Protein AF-H8KA92-F1 (afdb_monomer_lite)

Sequence (118 aa):
MSATVMDYAVIEEYAFIAAGSLIQPKKIIKSQELWMGSPAKFVRYLTDQDLEYMQDNVRNYVELANVYKILVKLRLSTFHLSRVYKESLNALTVFLSKNAIVIGPMPPGTGVIYFTLD

Foldseek 3Di:
DDEAEDALEAEDACEAEDPAEYDDHVHYGDHQFYWYDVPIDTDDGHDPVSVVVVVVVVVVVVVVVVV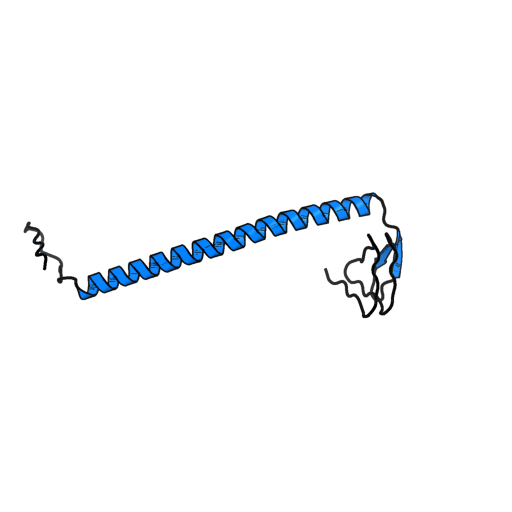VVVVVVVVVVVVVVVVVVVVVVVVVVVVCVVPDDDPDDDDPDDDDDDDDDD

Secondary structure (DSSP, 8-state):
---EE-TT-EE-TT-EE-TT-EEPTTPEEPTTEEEETTTTEEEEEPPHHHHHHHHHHHHHHHHHHHHHHHHHHHHHHHHHHHHHHHHHHHHHHHHHHHH----PPPPTT---------

Structure (mmCIF, N/CA/C/O backbone):
data_AF-H8KA92-F1
#
_entry.id   AF-H8KA92-F1
#
loop_
_atom_site.group_PDB
_atom_site.id
_atom_site.type_symbol
_atom_site.label_atom_id
_atom_site.label_alt_id
_atom_site.label_comp_id
_atom_site.label_asym_id
_atom_site.label_entity_id
_atom_site.label_seq_id
_atom_site.pdbx_PDB_ins_code
_atom_site.Cartn_x
_atom_site.Cartn_y
_atom_site.Cartn_z
_atom_site.occupancy
_atom_site.B_iso_or_equiv
_atom_site.auth_seq_id
_atom_site.auth_comp_id
_atom_site.auth_asym_id
_atom_site.auth_atom_id
_atom_site.pdbx_PDB_model_num
ATOM 1 N N . MET A 1 1 ? 8.373 -4.352 -1.303 1.00 62.69 1 MET A N 1
ATOM 2 C CA . MET A 1 1 ? 7.789 -4.322 0.059 1.00 62.69 1 MET A CA 1
ATOM 3 C C . MET A 1 1 ? 6.951 -5.580 0.254 1.00 62.69 1 MET A C 1
ATOM 5 O O . MET A 1 1 ? 6.328 -6.003 -0.707 1.00 62.69 1 MET A O 1
ATOM 9 N N . SER A 1 2 ? 6.974 -6.190 1.444 1.00 89.31 2 SER A N 1
ATOM 10 C CA . SER A 1 2 ? 6.321 -7.477 1.746 1.00 89.31 2 SER A CA 1
ATOM 11 C C . SER A 1 2 ? 5.120 -7.258 2.668 1.00 89.31 2 SER A C 1
ATOM 13 O O . SER A 1 2 ? 5.289 -7.253 3.883 1.00 89.31 2 SER A O 1
ATOM 15 N N . ALA A 1 3 ? 3.937 -7.010 2.110 1.00 95.38 3 ALA A N 1
ATOM 16 C CA . ALA A 1 3 ? 2.680 -7.020 2.858 1.00 95.38 3 ALA A CA 1
ATOM 17 C C . ALA A 1 3 ? 1.877 -8.256 2.442 1.00 95.38 3 ALA A C 1
ATOM 19 O O . ALA A 1 3 ? 1.780 -8.550 1.250 1.00 95.38 3 ALA A O 1
ATOM 20 N N . THR A 1 4 ? 1.321 -8.970 3.416 1.00 96.56 4 THR A N 1
ATOM 21 C CA . THR A 1 4 ? 0.601 -10.225 3.190 1.00 96.56 4 THR A CA 1
ATOM 22 C C . THR A 1 4 ? -0.846 -10.065 3.620 1.00 96.56 4 THR A C 1
ATOM 24 O O . THR A 1 4 ? -1.128 -9.658 4.748 1.00 96.56 4 THR A O 1
ATOM 27 N N . VAL A 1 5 ? -1.764 -10.403 2.719 1.00 96.62 5 VAL A N 1
ATOM 28 C CA . VAL A 1 5 ? -3.207 -10.357 2.957 1.00 96.62 5 VAL A CA 1
ATOM 29 C C . VAL A 1 5 ? -3.735 -11.785 3.003 1.00 96.62 5 VAL A C 1
ATOM 31 O O . VAL A 1 5 ? -3.517 -12.543 2.062 1.00 96.62 5 VAL A O 1
ATOM 34 N N . MET A 1 6 ? -4.374 -12.160 4.112 1.00 96.56 6 MET A N 1
ATOM 35 C CA . MET A 1 6 ? -4.916 -13.508 4.316 1.00 96.56 6 MET A CA 1
ATOM 36 C C . MET A 1 6 ? -6.347 -13.640 3.776 1.00 96.56 6 MET A C 1
ATOM 38 O O . MET A 1 6 ? -7.004 -12.654 3.436 1.00 96.56 6 MET A O 1
ATOM 42 N N . ASP A 1 7 ? -6.839 -14.878 3.735 1.00 98.00 7 ASP A N 1
ATOM 43 C CA . ASP A 1 7 ? -8.105 -15.239 3.099 1.00 98.00 7 ASP A CA 1
ATOM 44 C C . ASP A 1 7 ? -9.299 -14.416 3.585 1.00 98.00 7 ASP A C 1
ATOM 46 O O . ASP A 1 7 ? -9.500 -14.202 4.786 1.00 98.00 7 ASP A O 1
ATOM 50 N N . TYR A 1 8 ? -10.144 -14.021 2.633 1.00 97.50 8 TYR A N 1
ATOM 51 C CA . TYR A 1 8 ? -11.381 -13.272 2.870 1.00 97.50 8 TYR A CA 1
ATOM 52 C C . TYR A 1 8 ? -11.190 -11.917 3.568 1.00 97.50 8 TYR A C 1
ATOM 54 O O . TYR A 1 8 ? -12.166 -11.343 4.052 1.00 97.50 8 TYR A O 1
ATOM 62 N N . ALA A 1 9 ? -9.963 -11.400 3.661 1.00 97.38 9 ALA A N 1
ATOM 63 C CA . ALA A 1 9 ? -9.757 -10.028 4.089 1.00 97.38 9 ALA A CA 1
ATOM 64 C C . ALA A 1 9 ? -10.284 -9.056 3.020 1.00 97.38 9 ALA A C 1
ATOM 66 O O . ALA A 1 9 ? -10.125 -9.283 1.820 1.00 97.38 9 ALA A O 1
ATOM 67 N N . VAL A 1 10 ? -10.912 -7.971 3.466 1.00 97.56 10 VAL A N 1
ATOM 68 C CA . VAL A 1 10 ? -11.455 -6.910 2.612 1.00 97.56 10 VAL A CA 1
ATOM 69 C C . VAL A 1 10 ? -10.701 -5.628 2.922 1.00 97.56 10 VAL A C 1
ATOM 71 O O . VAL A 1 10 ? -10.620 -5.219 4.079 1.00 97.56 10 VAL A O 1
ATOM 74 N N . ILE A 1 11 ? -10.148 -5.009 1.885 1.00 97.06 11 ILE A N 1
ATOM 75 C CA . ILE A 1 11 ? -9.450 -3.728 1.963 1.00 97.06 11 ILE A CA 1
ATOM 76 C C . ILE A 1 11 ? -10.324 -2.717 1.228 1.00 97.06 11 ILE A C 1
ATOM 78 O O . ILE A 1 11 ? -10.518 -2.840 0.019 1.00 97.06 11 ILE A O 1
ATOM 82 N N . GLU A 1 12 ? -10.913 -1.783 1.971 1.00 97.50 12 GLU A N 1
ATOM 83 C CA . GLU A 1 12 ? -11.773 -0.742 1.405 1.00 97.50 12 GLU A CA 1
ATOM 84 C C . GLU A 1 12 ? -10.953 0.378 0.730 1.00 97.50 12 GLU A C 1
ATOM 86 O O . GLU A 1 12 ? -9.719 0.364 0.693 1.00 97.50 12 GLU A O 1
ATOM 91 N N . GLU A 1 13 ? -11.652 1.341 0.130 1.00 95.69 13 GLU A N 1
ATOM 92 C CA . GLU A 1 13 ? -11.049 2.382 -0.702 1.00 95.69 13 GLU A CA 1
ATOM 93 C C . GLU A 1 13 ? -10.061 3.249 0.088 1.00 95.69 13 GLU A C 1
ATOM 95 O O . GLU A 1 13 ? -10.339 3.697 1.200 1.00 95.69 13 GLU A O 1
ATOM 100 N N . TYR A 1 14 ? -8.888 3.503 -0.493 1.00 94.94 14 TYR A N 1
ATOM 101 C CA . TYR A 1 14 ? -7.810 4.258 0.152 1.00 94.94 14 TYR A CA 1
ATOM 102 C C . TYR A 1 14 ? -7.330 3.685 1.492 1.00 94.94 14 TYR A C 1
ATOM 104 O O . TYR A 1 14 ? -6.666 4.386 2.242 1.00 94.94 14 TYR A O 1
ATOM 112 N N . ALA A 1 15 ? -7.624 2.433 1.836 1.00 96.25 15 ALA A N 1
ATOM 113 C CA . ALA A 1 15 ? -6.953 1.792 2.960 1.00 96.25 15 ALA A CA 1
ATOM 114 C C . ALA A 1 15 ? -5.463 1.572 2.645 1.00 96.25 15 ALA A C 1
ATOM 116 O O . ALA A 1 15 ? -5.101 1.174 1.534 1.00 96.25 15 ALA A O 1
ATOM 117 N N . PHE A 1 16 ? -4.592 1.795 3.632 1.00 95.88 16 PHE A N 1
ATOM 118 C CA . PHE A 1 16 ? -3.145 1.708 3.447 1.00 95.88 16 PHE A CA 1
ATOM 119 C C . PHE A 1 16 ? -2.504 0.681 4.375 1.00 95.88 16 PHE A C 1
ATOM 121 O O . PHE A 1 16 ? -2.685 0.698 5.595 1.00 95.88 16 PHE A O 1
ATOM 128 N N . ILE A 1 17 ? -1.708 -0.208 3.782 1.00 96.75 17 ILE A N 1
ATOM 129 C CA . ILE A 1 17 ? -1.020 -1.289 4.486 1.00 96.75 17 ILE A CA 1
ATOM 130 C C . ILE A 1 17 ? 0.476 -1.004 4.493 1.00 96.75 17 ILE A C 1
ATOM 132 O O . ILE A 1 17 ? 1.120 -0.978 3.444 1.00 96.75 17 ILE A O 1
ATOM 136 N N . ALA A 1 18 ? 1.046 -0.823 5.680 1.00 95.56 18 ALA A N 1
ATOM 137 C CA . ALA A 1 18 ? 2.475 -0.589 5.818 1.00 95.56 18 ALA A CA 1
ATOM 138 C C . ALA A 1 18 ? 3.295 -1.821 5.395 1.00 95.56 18 ALA A C 1
ATOM 140 O O . ALA A 1 18 ? 2.839 -2.969 5.462 1.00 95.56 18 ALA A O 1
ATOM 141 N N . ALA A 1 19 ? 4.549 -1.597 5.009 1.00 96.00 19 ALA A N 1
ATOM 142 C CA . ALA A 1 19 ? 5.474 -2.677 4.689 1.00 96.00 19 ALA A CA 1
ATOM 143 C C . ALA A 1 19 ? 5.659 -3.643 5.873 1.00 96.00 19 ALA A C 1
ATOM 145 O O . ALA A 1 19 ? 5.708 -3.226 7.027 1.00 96.00 19 ALA A O 1
ATOM 146 N N . GLY A 1 20 ? 5.789 -4.939 5.581 1.00 95.44 20 GLY A N 1
ATOM 147 C CA . GLY A 1 20 ? 5.976 -5.969 6.606 1.00 95.44 20 GLY A CA 1
ATOM 148 C C . GLY A 1 20 ? 4.691 -6.365 7.335 1.00 95.44 20 GLY A C 1
ATOM 149 O O . GLY A 1 20 ? 4.762 -7.111 8.310 1.00 95.44 20 GLY A O 1
ATOM 150 N N . SER A 1 21 ? 3.529 -5.870 6.899 1.00 97.44 21 SER A N 1
ATOM 151 C CA . SER A 1 21 ? 2.273 -6.124 7.602 1.00 97.44 21 SER A CA 1
ATOM 152 C C . SER A 1 21 ? 1.602 -7.428 7.179 1.00 97.44 21 SER A C 1
ATOM 154 O O . SER A 1 21 ? 1.621 -7.787 6.002 1.00 97.44 21 SER A O 1
ATOM 156 N N . LEU A 1 22 ? 0.961 -8.103 8.136 1.00 97.06 22 LEU A N 1
ATOM 157 C CA . LEU A 1 22 ? 0.164 -9.312 7.917 1.00 97.06 22 LEU A CA 1
ATOM 158 C C . LEU A 1 22 ? -1.298 -9.051 8.291 1.00 97.06 22 LEU A C 1
ATOM 160 O O . LEU A 1 22 ? -1.639 -8.982 9.476 1.00 97.06 22 LEU A O 1
ATOM 164 N N . ILE A 1 23 ? -2.164 -8.925 7.286 1.00 97.31 23 ILE A N 1
ATOM 165 C CA . ILE A 1 23 ? -3.606 -8.775 7.492 1.00 97.31 23 ILE A CA 1
ATOM 166 C C . ILE A 1 23 ? -4.209 -10.134 7.819 1.00 97.31 23 ILE A C 1
ATOM 168 O O . ILE A 1 23 ? -4.031 -11.094 7.079 1.00 97.31 23 ILE A O 1
ATOM 172 N N . GLN A 1 24 ? -4.933 -10.205 8.930 1.00 96.69 24 GLN A N 1
ATOM 173 C CA . GLN A 1 24 ? -5.578 -11.425 9.412 1.00 96.69 24 GLN A CA 1
ATOM 174 C C . GLN A 1 24 ? -6.747 -11.853 8.498 1.00 96.69 24 GLN A C 1
ATOM 176 O O . GLN A 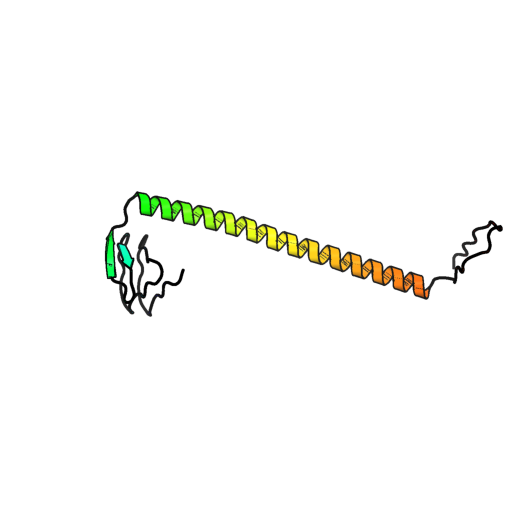1 24 ? -7.371 -10.998 7.867 1.00 96.69 24 GLN A O 1
ATOM 181 N N . PRO A 1 25 ? -7.088 -13.155 8.436 1.00 97.38 25 PRO A N 1
ATOM 182 C CA . PRO A 1 25 ? -8.189 -13.631 7.601 1.00 97.38 25 PRO A CA 1
ATOM 183 C C . PRO A 1 25 ? -9.534 -13.050 8.053 1.00 97.38 25 PRO A C 1
ATOM 185 O O . PRO A 1 25 ? -9.746 -12.807 9.243 1.00 97.38 25 PRO A O 1
ATOM 188 N N . LYS A 1 26 ? -10.453 -12.847 7.101 1.00 97.50 26 LYS A N 1
ATOM 189 C CA . LYS A 1 26 ? -11.790 -12.243 7.298 1.00 97.50 26 LYS A CA 1
ATOM 190 C C . LYS A 1 26 ? -11.776 -10.818 7.870 1.00 97.50 26 LYS A C 1
ATOM 192 O O . LYS A 1 26 ? -12.818 -10.312 8.289 1.00 97.50 26 LYS A O 1
ATOM 197 N N . LYS A 1 27 ? -10.612 -10.164 7.932 1.00 96.69 27 LYS A N 1
ATOM 198 C CA . LYS A 1 27 ? -10.500 -8.808 8.468 1.00 96.69 27 LYS A CA 1
ATOM 199 C C . LYS A 1 27 ? -10.985 -7.793 7.438 1.00 96.69 27 LYS A C 1
ATOM 201 O O . LYS A 1 27 ? -10.561 -7.840 6.290 1.00 96.69 27 LYS A O 1
ATOM 206 N N . ILE A 1 28 ? -11.839 -6.868 7.865 1.00 97.31 28 ILE A N 1
ATOM 207 C CA . 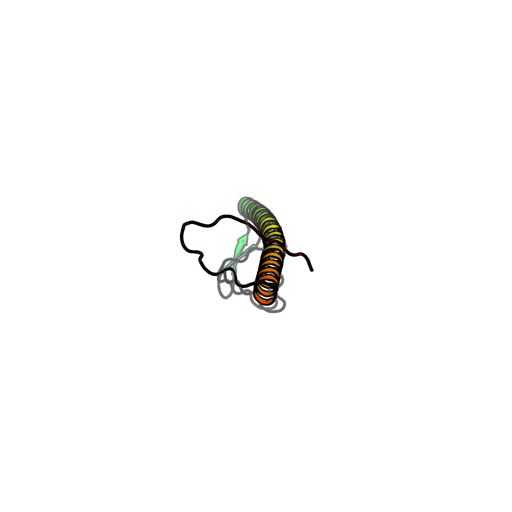ILE A 1 28 ? -12.265 -5.726 7.052 1.00 97.31 28 ILE A CA 1
ATOM 208 C C . ILE A 1 28 ? -11.472 -4.511 7.517 1.00 97.31 28 ILE A C 1
ATOM 210 O O . ILE A 1 28 ? -11.547 -4.144 8.691 1.00 97.31 28 ILE A O 1
ATOM 214 N N . ILE A 1 29 ? -10.705 -3.935 6.602 1.00 97.38 29 ILE A N 1
ATOM 215 C CA . ILE A 1 29 ? -9.961 -2.695 6.789 1.00 97.38 29 ILE A CA 1
ATOM 216 C C . ILE A 1 29 ? -10.771 -1.585 6.145 1.00 97.38 29 ILE A C 1
ATOM 218 O O . ILE A 1 29 ? -11.095 -1.684 4.959 1.00 97.38 29 ILE A O 1
ATOM 222 N N . LYS A 1 30 ? -11.128 -0.573 6.937 1.00 97.88 30 LYS A N 1
ATOM 223 C CA . LYS A 1 30 ? -12.022 0.490 6.485 1.00 97.88 30 LYS A CA 1
ATOM 224 C C . LYS A 1 30 ? -11.305 1.514 5.628 1.00 97.88 30 LYS A C 1
ATOM 226 O O . LYS A 1 30 ? -10.075 1.615 5.645 1.00 97.88 30 LYS A O 1
ATOM 231 N N . SER A 1 31 ? -12.097 2.258 4.861 1.00 97.44 31 SER A N 1
ATOM 232 C CA . SER A 1 31 ? -11.568 3.297 3.992 1.00 97.44 31 SER A CA 1
ATOM 233 C C . SER A 1 31 ? -10.703 4.285 4.770 1.00 97.44 31 SER A C 1
ATOM 235 O O . SER A 1 31 ? -11.054 4.693 5.877 1.00 97.44 31 SER A O 1
ATOM 237 N N . GLN A 1 32 ? -9.584 4.685 4.165 1.00 96.81 32 GLN A N 1
ATOM 238 C CA . GLN A 1 32 ? -8.642 5.659 4.730 1.00 96.81 32 GLN A CA 1
ATOM 239 C C . GLN A 1 32 ? -8.015 5.247 6.077 1.00 96.81 32 GLN A C 1
ATOM 241 O O . GLN A 1 32 ? -7.537 6.100 6.824 1.00 96.81 32 GLN A O 1
ATOM 246 N N . GLU A 1 33 ? -7.979 3.956 6.415 1.00 97.69 33 GLU A N 1
ATOM 247 C CA . GLU A 1 33 ? -7.255 3.466 7.591 1.00 97.69 33 GLU A CA 1
ATOM 248 C C . GLU A 1 33 ? -5.809 3.078 7.258 1.00 97.69 33 GLU A C 1
ATOM 250 O O . GLU A 1 33 ? -5.541 2.386 6.274 1.00 97.69 33 GLU A O 1
ATOM 255 N N . LEU A 1 34 ? -4.875 3.442 8.140 1.00 97.25 34 LEU A N 1
ATOM 256 C CA . LEU A 1 34 ? -3.498 2.957 8.130 1.00 97.25 34 LEU A CA 1
ATOM 257 C C . LEU A 1 34 ? -3.349 1.752 9.062 1.00 97.25 34 LEU A C 1
ATOM 259 O O . LEU A 1 34 ? -3.566 1.859 10.274 1.00 97.25 34 LEU A O 1
ATOM 263 N N . TRP A 1 35 ? -2.899 0.629 8.506 1.00 97.56 35 TRP A N 1
ATOM 264 C CA . TRP A 1 35 ? -2.628 -0.607 9.239 1.00 97.56 35 TRP A CA 1
ATOM 265 C C . TRP A 1 35 ? -1.149 -0.982 9.182 1.00 97.56 35 TRP A C 1
ATOM 267 O O . TRP A 1 35 ? -0.527 -0.915 8.119 1.00 97.56 35 TRP A O 1
ATOM 277 N N . MET A 1 36 ? -0.584 -1.413 10.316 1.00 96.69 36 MET A N 1
ATOM 278 C CA . MET A 1 36 ? 0.809 -1.872 10.375 1.00 96.69 36 MET A CA 1
ATOM 279 C C . MET A 1 36 ? 1.032 -3.088 11.279 1.00 96.69 36 MET A C 1
ATOM 281 O O . MET A 1 36 ? 0.326 -3.273 12.271 1.00 96.69 36 MET A O 1
ATOM 285 N N . GLY A 1 37 ? 2.081 -3.857 10.974 1.00 95.56 37 GLY A N 1
ATOM 286 C CA . GLY A 1 37 ? 2.635 -4.905 11.837 1.00 95.56 37 GLY A CA 1
ATOM 287 C C . GLY A 1 37 ? 2.201 -6.326 11.475 1.00 95.56 37 GLY A C 1
ATOM 288 O O . GLY A 1 37 ? 1.391 -6.547 10.577 1.00 95.56 37 GLY A O 1
ATOM 289 N N . SER A 1 38 ? 2.749 -7.312 12.184 1.00 95.00 38 SER A N 1
ATOM 290 C CA . SER A 1 38 ? 2.415 -8.729 12.011 1.00 95.00 38 SER A CA 1
ATOM 291 C C . SER A 1 38 ? 2.135 -9.360 13.381 1.00 95.00 38 SER A C 1
ATOM 293 O O . SER A 1 38 ? 3.084 -9.626 14.122 1.00 95.00 38 SER A O 1
ATOM 295 N N . PRO A 1 39 ? 0.857 -9.552 13.770 1.00 93.75 39 PRO A N 1
ATOM 296 C CA . PRO A 1 39 ? -0.366 -9.255 13.014 1.00 93.75 39 PRO A CA 1
ATOM 297 C C . PRO A 1 39 ? -0.652 -7.750 12.902 1.00 93.75 39 PRO A C 1
ATOM 299 O O . PRO A 1 39 ? -0.341 -6.980 13.814 1.00 93.75 39 PRO A O 1
ATOM 302 N N . ALA A 1 40 ? -1.267 -7.340 11.793 1.00 97.06 40 ALA A N 1
ATOM 303 C CA . ALA A 1 40 ? -1.531 -5.937 11.509 1.00 97.06 40 ALA A CA 1
ATOM 304 C C . ALA A 1 40 ? -2.596 -5.349 12.438 1.00 97.06 40 ALA A C 1
ATOM 306 O O . ALA A 1 40 ? -3.609 -5.989 12.733 1.00 97.06 40 ALA A O 1
ATOM 307 N N . LYS A 1 41 ? -2.377 -4.107 12.872 1.00 97.00 41 LYS A N 1
ATOM 308 C CA . LYS A 1 41 ? -3.296 -3.339 13.717 1.00 97.00 41 LYS A CA 1
ATOM 309 C C . LYS A 1 41 ? -3.554 -1.967 13.112 1.00 97.00 41 LYS A C 1
ATOM 311 O O . LYS A 1 41 ? -2.669 -1.407 12.465 1.00 97.00 41 LYS A O 1
ATOM 316 N N . PHE A 1 42 ? -4.745 -1.435 13.373 1.00 97.38 42 PHE A N 1
ATOM 317 C CA . PHE A 1 42 ? -5.074 -0.042 13.097 1.00 97.38 42 PHE A CA 1
ATOM 318 C C . PHE A 1 42 ? -4.116 0.882 13.854 1.00 97.38 42 PHE A C 1
ATOM 320 O O . PHE A 1 42 ? -3.841 0.670 15.037 1.00 97.38 42 PHE A O 1
ATOM 327 N N . VAL A 1 43 ? -3.628 1.901 13.157 1.00 97.12 43 VAL A N 1
ATOM 328 C CA . VAL A 1 43 ? -2.695 2.894 13.693 1.00 97.12 43 VAL A CA 1
ATOM 329 C C . VAL A 1 43 ? -3.378 4.247 13.786 1.00 97.12 43 VAL A C 1
ATOM 331 O O . VAL A 1 43 ? -3.396 4.863 14.848 1.00 97.12 43 VAL A O 1
ATOM 334 N N . ARG A 1 44 ? -3.899 4.722 12.652 1.00 97.62 44 ARG A N 1
ATOM 335 C CA . ARG A 1 44 ? -4.526 6.033 12.482 1.00 97.62 44 ARG A CA 1
ATOM 336 C C . ARG A 1 44 ? -5.316 6.071 11.177 1.00 97.62 44 ARG A C 1
ATOM 338 O O . ARG A 1 44 ? -5.140 5.202 10.326 1.00 97.62 44 ARG A O 1
ATOM 345 N N . TYR A 1 45 ? -6.112 7.115 10.996 1.00 97.69 45 TYR A N 1
ATOM 346 C CA . TYR A 1 45 ? -6.619 7.482 9.676 1.00 97.69 45 TYR A CA 1
ATOM 347 C C . TYR A 1 45 ? -5.525 8.156 8.839 1.00 97.69 45 TYR A C 1
ATOM 349 O O . TYR A 1 45 ? -4.573 8.732 9.384 1.00 97.69 45 TYR A O 1
ATOM 357 N N . LEU A 1 46 ? -5.651 8.050 7.521 1.00 97.00 46 LEU A N 1
ATOM 358 C CA . LEU A 1 46 ? -4.814 8.750 6.555 1.00 97.00 46 LEU A CA 1
ATOM 359 C C . LEU A 1 46 ? -5.121 10.245 6.551 1.00 97.00 46 LEU A C 1
ATOM 361 O O . LEU A 1 46 ? -6.247 10.661 6.812 1.00 97.00 46 LEU A O 1
ATOM 365 N N . THR A 1 47 ? -4.096 11.045 6.278 1.00 96.88 47 THR A N 1
ATOM 366 C CA . THR A 1 47 ? -4.248 12.486 6.065 1.00 96.88 47 THR A CA 1
ATOM 367 C C . THR A 1 47 ? -4.492 12.776 4.587 1.00 96.88 47 THR A C 1
ATOM 369 O O . THR A 1 47 ? -4.195 11.948 3.727 1.00 96.88 47 THR A O 1
ATOM 372 N N . ASP A 1 48 ? -4.954 13.984 4.267 1.00 95.94 48 ASP A N 1
ATOM 373 C CA . ASP A 1 48 ? -5.116 14.418 2.870 1.00 95.94 48 ASP A CA 1
ATOM 374 C C . ASP A 1 48 ? -3.798 14.332 2.081 1.00 95.94 48 ASP A C 1
ATOM 376 O O . ASP A 1 48 ? -3.787 13.961 0.911 1.00 95.94 48 ASP A O 1
ATOM 380 N N . GLN A 1 49 ? -2.672 14.589 2.752 1.00 96.56 49 GLN A N 1
ATOM 381 C CA . GLN A 1 49 ? -1.329 14.465 2.178 1.00 96.56 49 GLN A CA 1
ATOM 382 C C . GLN A 1 49 ? -0.980 13.009 1.844 1.00 96.56 49 GLN A C 1
ATOM 384 O O . GLN A 1 49 ? -0.354 12.748 0.818 1.00 96.56 49 GLN A O 1
ATOM 389 N N . ASP A 1 50 ? -1.390 12.051 2.686 1.00 95.44 50 ASP A N 1
ATOM 390 C CA . ASP A 1 50 ? -1.207 10.627 2.394 1.00 95.44 50 ASP A CA 1
ATOM 391 C C . ASP A 1 50 ? -2.017 10.230 1.143 1.00 95.44 50 ASP A C 1
ATOM 393 O O . ASP A 1 50 ? -1.522 9.493 0.288 1.00 95.44 50 ASP A O 1
ATOM 397 N N . LEU A 1 51 ? -3.247 10.744 1.011 1.00 95.56 51 LEU A N 1
ATOM 398 C CA . LEU A 1 51 ? -4.119 10.478 -0.137 1.00 95.56 51 LEU A CA 1
ATOM 399 C C . LEU A 1 51 ? -3.560 11.075 -1.435 1.00 95.56 51 LEU A C 1
ATOM 401 O O . LEU A 1 51 ? -3.528 10.387 -2.458 1.00 95.56 51 LEU A O 1
ATOM 405 N N . GLU A 1 52 ? -3.077 12.317 -1.392 1.00 96.31 52 GLU A N 1
ATOM 406 C CA . GLU A 1 52 ? -2.408 12.975 -2.520 1.00 96.31 52 GLU A CA 1
ATOM 407 C C . GLU A 1 52 ? -1.171 12.177 -2.956 1.00 96.31 52 GLU A C 1
ATOM 409 O O . GLU A 1 52 ? -1.035 11.810 -4.126 1.00 96.31 52 GLU A O 1
ATOM 414 N N . TYR A 1 53 ? -0.337 11.771 -1.993 1.00 95.12 53 TYR A N 1
ATOM 415 C CA . TYR A 1 53 ? 0.837 10.942 -2.255 1.00 95.12 53 TYR A CA 1
ATOM 416 C C . TYR A 1 53 ? 0.477 9.599 -2.909 1.00 95.12 53 TYR A C 1
ATOM 418 O O . TYR A 1 53 ? 1.172 9.130 -3.814 1.00 95.12 53 TYR A O 1
ATOM 426 N N . MET A 1 54 ? -0.615 8.954 -2.490 1.00 94.25 54 MET A N 1
ATOM 427 C CA . MET A 1 54 ? -1.094 7.723 -3.128 1.00 94.25 54 MET A CA 1
ATOM 428 C C . MET A 1 54 ? -1.495 7.955 -4.590 1.00 94.25 54 MET A C 1
ATOM 430 O O . MET A 1 54 ? -1.118 7.157 -5.451 1.00 94.25 54 MET A O 1
ATOM 434 N N . GLN A 1 55 ? -2.220 9.036 -4.886 1.00 95.12 55 GLN A N 1
ATOM 435 C CA . GLN A 1 55 ? -2.644 9.360 -6.252 1.0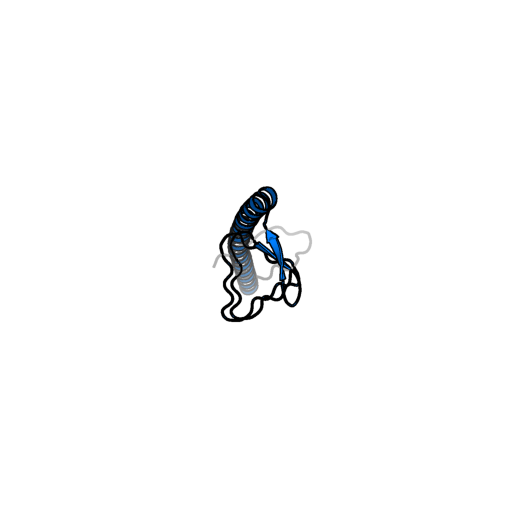0 95.12 55 GLN A CA 1
ATOM 436 C C . GLN A 1 55 ? -1.454 9.659 -7.169 1.00 95.12 55 GLN A C 1
ATOM 438 O O . GLN A 1 55 ? -1.392 9.142 -8.291 1.00 95.12 55 GLN A O 1
ATOM 443 N N . ASP A 1 56 ? -0.478 10.419 -6.677 1.00 96.38 56 ASP A N 1
ATOM 444 C CA . ASP A 1 56 ? 0.744 10.723 -7.419 1.00 96.38 56 ASP A CA 1
ATOM 445 C C . ASP A 1 56 ? 1.556 9.461 -7.712 1.00 96.38 56 ASP A C 1
ATOM 447 O O . ASP A 1 56 ? 2.004 9.248 -8.841 1.00 96.38 56 ASP A O 1
ATOM 451 N N . ASN A 1 57 ? 1.686 8.560 -6.734 1.00 95.31 57 ASN A N 1
ATOM 452 C CA . ASN A 1 57 ? 2.354 7.279 -6.950 1.00 95.31 57 ASN A CA 1
ATOM 453 C C . ASN A 1 57 ? 1.666 6.445 -8.030 1.00 95.31 57 ASN A C 1
ATOM 455 O O . ASN A 1 57 ? 2.345 5.890 -8.895 1.00 95.31 57 ASN A O 1
ATOM 459 N N . VAL A 1 58 ? 0.332 6.360 -8.009 1.00 95.69 58 VAL A N 1
ATOM 460 C CA . VAL A 1 58 ? -0.425 5.630 -9.035 1.00 95.69 58 VAL A CA 1
ATOM 461 C C . VAL A 1 58 ? -0.133 6.206 -10.420 1.00 95.69 58 VAL A C 1
ATOM 463 O O . VAL A 1 58 ? 0.194 5.443 -11.331 1.00 95.69 58 VAL A O 1
ATOM 466 N N . ARG A 1 59 ? -0.178 7.536 -10.576 1.00 96.75 59 ARG A N 1
ATOM 467 C CA . ARG A 1 59 ? 0.135 8.205 -11.848 1.00 96.75 59 ARG A CA 1
ATOM 468 C C . ARG A 1 59 ? 1.546 7.858 -12.326 1.00 96.75 59 ARG A C 1
ATOM 470 O O . ARG A 1 59 ? 1.707 7.383 -13.450 1.00 96.75 59 ARG A O 1
ATOM 477 N N . ASN A 1 60 ? 2.535 7.989 -11.444 1.00 97.31 60 ASN A N 1
ATOM 478 C CA . ASN A 1 60 ? 3.938 7.712 -11.752 1.00 97.31 60 ASN A CA 1
ATOM 479 C C . ASN A 1 60 ? 4.155 6.261 -12.210 1.00 97.31 60 ASN A C 1
ATOM 481 O O . ASN A 1 60 ? 4.839 6.013 -13.205 1.00 97.31 60 ASN A O 1
ATOM 485 N N . TYR A 1 61 ? 3.555 5.282 -11.524 1.00 96.56 61 TYR A N 1
ATOM 486 C CA . TYR A 1 61 ? 3.696 3.873 -11.904 1.00 96.56 61 TYR A CA 1
ATOM 487 C C . TYR A 1 61 ? 2.989 3.537 -13.218 1.00 96.56 61 TYR A C 1
ATOM 489 O O . TYR A 1 61 ? 3.510 2.731 -13.991 1.00 96.56 61 TYR A O 1
ATOM 497 N N . VAL A 1 62 ? 1.840 4.154 -13.504 1.00 97.44 62 VAL A N 1
ATOM 498 C CA . VAL A 1 62 ? 1.140 3.977 -14.785 1.00 97.44 62 VAL A CA 1
ATOM 499 C C . VAL A 1 62 ? 1.976 4.529 -15.940 1.00 97.44 62 VAL A C 1
ATOM 501 O O . VAL A 1 62 ? 2.156 3.845 -16.951 1.00 97.44 62 VAL A O 1
ATOM 504 N N . GLU A 1 63 ? 2.531 5.733 -15.793 1.00 96.88 63 GLU A N 1
ATOM 505 C CA . GLU A 1 63 ? 3.425 6.332 -16.789 1.00 96.88 63 GLU A CA 1
ATOM 506 C C . GLU A 1 63 ? 4.652 5.451 -17.033 1.00 96.88 63 GLU A C 1
ATOM 508 O O . GLU A 1 63 ? 4.958 5.101 -18.178 1.00 96.88 63 GLU A O 1
ATOM 513 N N . LEU A 1 64 ? 5.298 5.001 -15.956 1.00 97.19 64 LEU A N 1
ATOM 514 C CA . LEU A 1 64 ? 6.460 4.127 -16.035 1.00 97.19 64 LEU A CA 1
ATOM 515 C C . LEU A 1 64 ? 6.122 2.805 -16.741 1.00 97.19 64 LEU A C 1
ATOM 517 O O . LEU A 1 64 ? 6.844 2.381 -17.646 1.00 97.19 64 LEU A O 1
ATOM 521 N N . ALA A 1 65 ? 5.000 2.172 -16.392 1.00 97.50 65 ALA A N 1
ATOM 522 C CA . ALA A 1 65 ? 4.548 0.937 -17.028 1.00 97.50 65 ALA A CA 1
ATOM 523 C C . ALA A 1 65 ? 4.321 1.113 -18.539 1.00 97.50 65 ALA A C 1
ATOM 525 O O . ALA A 1 65 ? 4.715 0.248 -19.328 1.00 97.50 65 ALA A O 1
ATOM 526 N N . ASN A 1 66 ? 3.744 2.242 -18.960 1.00 96.19 66 ASN A N 1
ATOM 527 C CA . ASN A 1 66 ? 3.541 2.560 -20.374 1.00 96.19 66 ASN A CA 1
ATOM 528 C C . ASN A 1 66 ? 4.868 2.719 -21.125 1.00 96.19 66 ASN A C 1
ATOM 530 O O . ASN A 1 66 ? 5.029 2.146 -22.208 1.00 96.19 66 ASN A O 1
ATOM 534 N N . VAL A 1 67 ? 5.841 3.419 -20.533 1.00 95.75 67 VAL A N 1
ATOM 535 C CA . VAL A 1 67 ? 7.191 3.559 -21.100 1.00 95.75 67 VAL A CA 1
ATOM 536 C C . VAL A 1 67 ? 7.834 2.185 -21.298 1.00 95.75 67 VAL A C 1
ATOM 538 O O . VAL A 1 67 ? 8.275 1.858 -22.403 1.00 95.75 67 VAL A O 1
ATOM 541 N N . TYR A 1 68 ? 7.827 1.328 -20.273 1.00 94.88 68 TYR A N 1
ATOM 542 C CA . TYR A 1 68 ? 8.415 -0.011 -20.377 1.00 94.88 68 TYR A CA 1
ATOM 543 C C . TYR A 1 68 ? 7.687 -0.907 -21.383 1.00 94.88 68 TYR A C 1
ATOM 545 O O . TYR A 1 68 ? 8.337 -1.643 -22.127 1.00 94.88 68 TYR A O 1
ATOM 553 N N . LYS A 1 69 ? 6.357 -0.816 -21.479 1.00 94.12 69 LYS A N 1
ATOM 554 C CA . LYS A 1 69 ? 5.570 -1.560 -22.473 1.00 94.12 69 LYS A CA 1
ATOM 555 C C . LYS A 1 69 ? 5.989 -1.211 -23.904 1.00 94.12 69 LYS A C 1
ATOM 557 O O . LYS A 1 69 ? 6.134 -2.109 -24.737 1.00 94.12 69 LYS A O 1
ATOM 562 N N . ILE A 1 70 ? 6.222 0.073 -24.186 1.00 92.12 70 ILE A N 1
ATOM 563 C CA . ILE A 1 70 ? 6.703 0.541 -25.494 1.00 92.12 70 ILE A CA 1
ATOM 564 C C . ILE A 1 70 ? 8.132 0.051 -25.745 1.00 92.12 70 ILE A C 1
ATOM 566 O O . ILE A 1 70 ? 8.403 -0.519 -26.803 1.00 92.12 70 ILE A O 1
ATOM 570 N N . LEU A 1 71 ? 9.033 0.209 -24.771 1.00 89.44 71 LEU A N 1
ATOM 571 C CA . LEU A 1 71 ? 10.432 -0.209 -24.902 1.00 89.44 71 LEU A CA 1
ATOM 572 C C . LEU A 1 71 ? 10.572 -1.711 -25.167 1.00 89.44 71 LEU A C 1
ATOM 574 O O . LEU A 1 71 ? 11.350 -2.112 -26.034 1.00 89.44 71 LEU A O 1
ATOM 578 N N . VAL A 1 72 ? 9.799 -2.547 -24.469 1.00 89.88 72 VAL A N 1
ATOM 579 C CA . VAL A 1 72 ? 9.779 -3.998 -24.703 1.00 89.88 72 VAL A CA 1
ATOM 580 C C . VAL A 1 72 ? 9.291 -4.307 -26.119 1.00 89.88 72 VAL A C 1
ATOM 582 O O . VAL A 1 72 ? 9.921 -5.099 -26.819 1.00 89.88 72 VAL A O 1
ATOM 585 N N . LYS A 1 73 ? 8.226 -3.645 -26.588 1.00 84.81 73 LYS A N 1
ATOM 586 C CA . LYS A 1 73 ? 7.694 -3.844 -27.946 1.00 84.81 73 LYS A CA 1
ATOM 587 C C . LYS A 1 73 ? 8.707 -3.452 -29.029 1.00 84.81 73 LYS A C 1
ATOM 589 O O . LYS A 1 73 ? 8.909 -4.210 -29.978 1.00 84.81 73 LYS A O 1
ATOM 594 N N . LEU A 1 74 ? 9.380 -2.312 -28.866 1.00 82.38 74 LEU A N 1
ATOM 595 C CA . LEU A 1 74 ? 10.423 -1.851 -29.788 1.00 82.38 74 LEU A CA 1
ATOM 596 C C . LEU A 1 74 ? 11.630 -2.797 -29.793 1.00 82.38 74 LEU A C 1
ATOM 598 O O . LEU A 1 74 ? 12.091 -3.183 -30.866 1.00 82.38 74 LEU A O 1
ATOM 602 N N . ARG A 1 75 ? 12.094 -3.243 -28.618 1.00 76.88 75 ARG A N 1
ATOM 603 C CA . ARG A 1 75 ? 13.207 -4.199 -28.494 1.00 76.88 75 ARG A CA 1
ATOM 604 C C . ARG A 1 75 ? 12.923 -5.520 -29.211 1.00 76.88 75 ARG A C 1
ATOM 606 O O . ARG A 1 75 ? 13.810 -6.060 -29.863 1.00 76.88 75 ARG A O 1
ATOM 613 N N . LEU A 1 76 ? 11.703 -6.041 -29.104 1.00 72.38 76 LEU A N 1
ATOM 614 C CA . LEU A 1 76 ? 11.330 -7.277 -29.795 1.00 72.38 76 LEU A CA 1
ATOM 615 C C . LEU A 1 76 ? 11.363 -7.090 -31.318 1.00 72.38 76 LEU A C 1
ATOM 617 O O . LEU A 1 76 ? 11.915 -7.930 -32.025 1.00 72.38 76 LEU A O 1
ATOM 621 N N . SER A 1 77 ? 10.868 -5.958 -31.827 1.00 68.62 77 SER A N 1
ATOM 622 C CA . SER A 1 77 ? 10.894 -5.670 -33.269 1.00 68.62 77 SER A CA 1
ATOM 623 C C . SER A 1 77 ? 12.314 -5.535 -33.845 1.00 68.62 77 SER A C 1
ATOM 625 O O . SER A 1 77 ? 12.604 -6.076 -34.913 1.00 68.62 77 SER A O 1
ATOM 627 N N . THR A 1 78 ? 13.237 -4.894 -33.121 1.00 64.44 78 THR A N 1
ATOM 628 C CA . THR A 1 78 ? 14.634 -4.729 -33.558 1.00 64.44 78 THR A CA 1
ATOM 629 C C . THR A 1 78 ? 15.450 -6.014 -33.424 1.00 64.44 78 THR A C 1
ATOM 631 O O . THR A 1 78 ? 16.318 -6.289 -34.258 1.00 64.44 78 THR A O 1
ATOM 634 N N . PHE A 1 79 ? 15.142 -6.858 -32.435 1.00 68.06 79 PHE A N 1
ATOM 635 C CA . PHE A 1 79 ? 15.756 -8.179 -32.312 1.00 68.06 79 PHE A CA 1
ATOM 636 C C . PHE A 1 79 ? 15.430 -9.072 -33.521 1.00 68.06 79 PHE A C 1
ATOM 638 O O . PHE A 1 79 ? 16.329 -9.695 -34.084 1.00 68.06 79 PHE A O 1
ATOM 645 N N . HIS A 1 80 ? 14.179 -9.072 -33.994 1.00 61.00 80 HIS A N 1
ATOM 646 C CA . HIS A 1 80 ? 13.803 -9.820 -35.198 1.00 61.00 80 HIS A CA 1
ATOM 647 C C . HIS A 1 80 ? 14.517 -9.312 -36.459 1.00 61.00 80 HIS A C 1
ATOM 649 O O . HIS A 1 80 ? 15.032 -10.122 -37.228 1.00 61.00 80 HIS A O 1
ATOM 655 N N . LEU A 1 81 ? 14.629 -7.992 -36.644 1.00 60.38 81 LEU A N 1
ATOM 656 C CA . LEU A 1 81 ? 15.326 -7.406 -37.797 1.00 60.38 81 LEU A CA 1
ATOM 657 C C . LEU A 1 81 ? 16.823 -7.743 -37.819 1.00 60.38 81 LEU A C 1
ATOM 659 O O . LEU A 1 81 ? 17.356 -8.127 -38.859 1.00 60.38 81 LEU A O 1
ATOM 663 N N . SER A 1 82 ? 17.500 -7.658 -36.671 1.00 61.22 82 SER A N 1
ATOM 664 C CA . SER A 1 82 ? 18.930 -7.990 -36.584 1.00 61.22 82 SER A CA 1
ATOM 665 C C . SER A 1 82 ? 19.209 -9.482 -36.790 1.00 61.22 82 SER A C 1
ATOM 667 O O . SER A 1 82 ? 20.226 -9.838 -37.387 1.00 61.22 82 SER A O 1
ATOM 669 N N . ARG A 1 83 ? 18.292 -10.361 -36.366 1.00 62.38 83 ARG A N 1
ATOM 670 C CA . ARG A 1 83 ? 18.387 -11.804 -36.614 1.00 62.38 83 ARG A CA 1
ATOM 671 C C . ARG A 1 83 ? 18.204 -12.147 -38.093 1.00 62.38 83 ARG A C 1
ATOM 673 O O . ARG A 1 83 ? 19.056 -12.838 -38.643 1.00 62.38 83 ARG A O 1
ATOM 680 N N . VAL A 1 84 ? 17.160 -11.622 -38.740 1.00 64.94 84 VAL A N 1
ATOM 681 C CA . VAL A 1 84 ? 16.908 -11.844 -40.177 1.00 64.94 84 VAL A CA 1
ATOM 682 C C . VAL A 1 84 ? 18.073 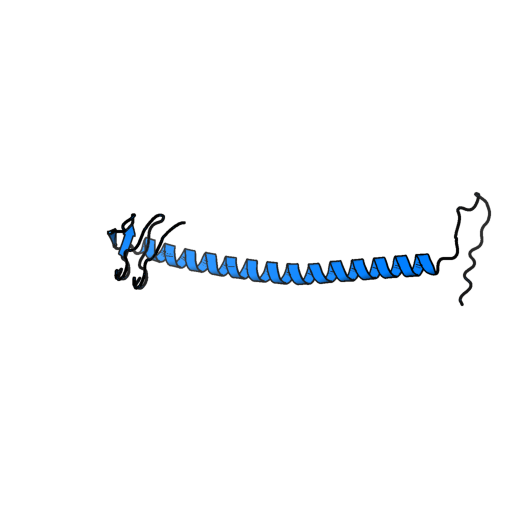-11.327 -41.019 1.00 64.94 84 VAL A C 1
ATOM 684 O O . VAL A 1 84 ? 18.536 -12.020 -41.917 1.00 64.94 84 VAL A O 1
ATOM 687 N N . TYR A 1 85 ? 18.617 -10.150 -40.698 1.00 60.81 85 TYR A N 1
ATOM 688 C CA . TYR A 1 85 ? 19.767 -9.605 -41.423 1.00 60.81 85 TYR A CA 1
ATOM 689 C C . TYR A 1 85 ? 21.016 -10.497 -41.308 1.00 60.81 85 TYR A C 1
ATOM 691 O O . TYR A 1 85 ? 21.718 -10.724 -42.293 1.00 60.81 85 TYR A O 1
ATOM 699 N N . LYS A 1 86 ? 21.278 -11.056 -40.120 1.00 59.59 86 LYS A N 1
ATOM 700 C CA . LYS A 1 86 ? 22.426 -11.943 -39.877 1.00 59.59 86 LYS A CA 1
ATOM 701 C C . LYS A 1 86 ? 22.255 -13.316 -40.537 1.00 59.59 86 LYS A C 1
ATOM 703 O O . LYS A 1 86 ? 23.225 -13.864 -41.053 1.00 59.59 86 LYS A O 1
ATOM 708 N N . GLU A 1 87 ? 21.033 -13.848 -40.556 1.00 67.44 87 GLU A N 1
ATOM 709 C CA . GLU A 1 87 ? 20.691 -15.079 -41.280 1.00 67.44 87 GLU A CA 1
ATOM 710 C C . GLU A 1 87 ? 20.833 -14.884 -42.801 1.00 67.44 87 GLU A C 1
ATOM 712 O O . GLU A 1 87 ? 21.459 -15.715 -43.458 1.00 67.44 87 GLU A O 1
ATOM 717 N N . SER A 1 88 ? 20.376 -13.751 -43.346 1.00 65.38 88 SER A N 1
ATOM 718 C CA . SER A 1 88 ? 20.551 -13.400 -44.762 1.00 65.38 88 SER A CA 1
ATOM 719 C C . SER A 1 88 ? 22.020 -13.227 -45.156 1.00 65.38 88 SER A C 1
ATOM 721 O O . SER A 1 88 ? 22.430 -13.751 -46.187 1.00 65.38 88 SER A O 1
ATOM 723 N N . LEU A 1 89 ? 22.840 -12.552 -44.339 1.00 63.25 89 LEU A N 1
ATOM 724 C CA . LEU A 1 89 ? 24.280 -12.425 -44.599 1.00 63.25 89 LEU A CA 1
ATOM 725 C C . LEU A 1 89 ? 24.988 -13.781 -44.565 1.00 63.25 89 LEU A C 1
ATOM 727 O O . LEU A 1 89 ? 25.774 -14.065 -45.461 1.00 63.25 89 LEU A O 1
ATOM 731 N N . ASN A 1 90 ? 24.672 -14.641 -43.593 1.00 61.00 90 ASN A N 1
ATOM 732 C CA . ASN A 1 90 ? 25.235 -15.990 -43.534 1.00 61.00 90 ASN A CA 1
ATOM 733 C C . ASN A 1 90 ? 24.821 -16.836 -44.747 1.00 61.00 90 ASN A C 1
ATOM 735 O O . ASN A 1 90 ? 25.658 -17.540 -45.310 1.00 61.00 90 ASN A O 1
ATOM 739 N N . ALA A 1 91 ? 23.560 -16.754 -45.179 1.00 65.44 91 ALA A N 1
ATOM 740 C CA . ALA A 1 91 ? 23.092 -17.436 -46.384 1.00 65.44 91 ALA A CA 1
ATOM 741 C C . ALA A 1 91 ? 23.842 -16.949 -47.635 1.00 65.44 91 ALA A C 1
ATOM 743 O O . ALA A 1 91 ? 24.247 -17.761 -48.466 1.00 65.44 91 ALA A O 1
ATOM 744 N N . LEU A 1 92 ? 24.095 -15.642 -47.733 1.00 58.62 92 LEU A N 1
ATOM 745 C CA . LEU A 1 92 ? 24.828 -15.028 -48.838 1.00 58.62 92 LEU A CA 1
ATOM 746 C C . LEU A 1 92 ? 26.320 -15.399 -48.802 1.00 58.62 92 LEU A C 1
ATOM 748 O O . LEU A 1 92 ? 26.885 -15.730 -49.838 1.00 58.62 92 LEU A O 1
ATOM 752 N N . THR A 1 93 ? 26.947 -15.460 -47.624 1.00 57.44 93 THR A N 1
ATOM 753 C CA . THR A 1 93 ? 28.321 -15.963 -47.455 1.00 57.44 93 THR A CA 1
ATOM 754 C C . THR A 1 93 ? 28.444 -17.432 -47.851 1.00 57.44 93 THR A C 1
ATOM 756 O O . THR A 1 93 ? 29.406 -17.785 -48.521 1.00 57.44 93 THR A O 1
ATOM 759 N N . VAL A 1 94 ? 27.482 -18.286 -47.490 1.00 60.16 94 VAL A N 1
ATOM 760 C CA . VAL A 1 94 ? 27.483 -19.710 -47.872 1.00 60.16 94 VAL A CA 1
ATOM 761 C C . VAL A 1 94 ? 27.218 -19.891 -49.369 1.00 60.16 94 VAL A C 1
ATOM 763 O O . VAL A 1 94 ? 27.818 -20.758 -50.000 1.00 60.16 94 VAL A O 1
ATOM 766 N N . PHE A 1 95 ? 26.338 -19.080 -49.957 1.00 63.16 95 PHE A N 1
ATOM 767 C CA . PHE A 1 95 ? 26.108 -19.074 -51.401 1.00 63.16 95 PHE A CA 1
ATOM 768 C C . PHE A 1 95 ? 27.370 -18.647 -52.153 1.00 63.16 95 PHE A C 1
ATOM 770 O O . PHE A 1 95 ? 27.818 -19.355 -53.051 1.00 63.16 95 PHE A O 1
ATOM 777 N N . LEU A 1 96 ? 28.001 -17.551 -51.723 1.00 57.72 96 LEU A N 1
ATOM 778 C CA . LEU A 1 96 ? 29.280 -17.114 -52.265 1.00 57.72 96 LEU A CA 1
ATOM 779 C C . LEU A 1 96 ? 30.372 -18.154 -52.014 1.00 57.72 96 LEU A C 1
ATOM 781 O O . LEU A 1 96 ? 31.135 -18.407 -52.919 1.00 57.72 96 LEU A O 1
ATOM 785 N N . SER A 1 97 ? 30.447 -18.836 -50.871 1.00 58.94 97 SER A N 1
ATOM 786 C CA . SER A 1 97 ? 31.491 -19.848 -50.640 1.00 58.94 97 SER A CA 1
ATOM 787 C C . SER A 1 97 ? 31.302 -21.120 -51.471 1.00 58.94 97 SER A C 1
ATOM 789 O O . SER A 1 97 ? 32.270 -21.825 -51.734 1.00 58.94 97 SER A O 1
ATOM 791 N N . LYS A 1 98 ? 30.059 -21.453 -51.837 1.00 58.31 98 LYS A N 1
ATOM 792 C CA . LYS A 1 98 ? 29.734 -22.619 -52.673 1.00 58.31 98 LYS A CA 1
ATOM 793 C C . LYS A 1 98 ? 29.843 -22.322 -54.169 1.00 58.31 98 LYS A C 1
ATOM 795 O O . LYS A 1 98 ? 30.119 -23.243 -54.927 1.00 58.31 98 LYS A O 1
ATOM 800 N N . ASN A 1 99 ? 29.673 -21.058 -54.561 1.00 53.44 99 ASN A N 1
ATOM 801 C CA . ASN A 1 99 ? 29.729 -20.603 -55.951 1.00 53.44 99 ASN A CA 1
ATOM 802 C C . ASN A 1 99 ? 30.949 -19.708 -56.257 1.00 53.44 99 ASN A C 1
ATOM 804 O O . ASN A 1 99 ? 31.100 -19.244 -57.384 1.00 53.44 99 ASN A O 1
ATOM 808 N N . ALA A 1 100 ? 31.840 -19.457 -55.291 1.00 46.97 100 ALA A N 1
ATOM 809 C CA . ALA A 1 100 ? 33.079 -18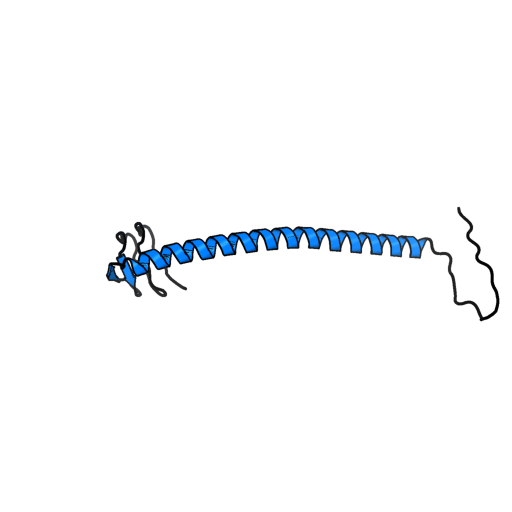.722 -55.519 1.00 46.97 100 ALA A CA 1
ATOM 810 C C . ALA A 1 100 ? 34.129 -19.651 -56.120 1.00 46.97 100 ALA A C 1
ATOM 812 O O . ALA A 1 100 ? 34.794 -20.435 -55.443 1.00 46.97 100 ALA A O 1
ATOM 813 N N . ILE A 1 101 ? 34.295 -19.459 -57.423 1.00 48.00 101 ILE A N 1
ATOM 814 C CA . ILE A 1 101 ? 35.578 -19.392 -58.116 1.00 48.00 101 ILE A CA 1
ATOM 815 C C . ILE A 1 101 ? 36.685 -18.951 -57.143 1.00 48.00 101 ILE A C 1
ATOM 817 O O . ILE A 1 101 ? 36.620 -17.884 -56.530 1.00 48.00 101 ILE A O 1
ATOM 821 N N . VAL A 1 102 ? 37.703 -19.798 -56.999 1.00 38.09 102 VAL A N 1
ATOM 822 C CA . VAL A 1 102 ? 38.888 -19.550 -56.174 1.00 38.09 102 VAL A CA 1
ATOM 823 C C . VAL A 1 102 ? 39.655 -18.362 -56.754 1.00 38.09 102 VAL A C 1
ATOM 825 O O . VAL A 1 102 ? 40.342 -18.500 -57.762 1.00 38.09 102 VAL A O 1
ATOM 828 N N . ILE A 1 103 ? 39.577 -17.198 -56.109 1.00 44.81 103 ILE A N 1
ATOM 829 C CA . ILE A 1 103 ? 40.495 -16.085 -56.376 1.00 44.81 103 ILE A CA 1
ATOM 830 C C . ILE A 1 103 ? 41.608 -16.161 -55.325 1.00 44.81 103 ILE A C 1
ATOM 832 O O . ILE A 1 103 ? 41.482 -15.640 -54.219 1.00 44.81 103 ILE A O 1
ATOM 836 N N . GLY A 1 104 ? 42.671 -16.904 -55.640 1.00 37.97 104 GLY A N 1
ATOM 837 C CA . GLY A 1 104 ? 43.891 -16.948 -54.826 1.00 37.97 104 GLY A CA 1
ATOM 838 C C . GLY A 1 104 ? 44.727 -15.666 -54.977 1.00 37.97 104 GLY A C 1
ATOM 839 O O . GLY A 1 104 ? 44.560 -14.943 -55.962 1.00 37.97 104 GLY A O 1
ATOM 840 N N . PRO A 1 105 ? 45.629 -15.356 -54.024 1.00 39.06 105 PRO A N 1
ATOM 841 C CA . PRO A 1 105 ? 46.451 -14.150 -54.083 1.00 39.06 105 PRO A CA 1
ATOM 842 C C . PRO A 1 105 ? 47.390 -14.187 -55.297 1.00 39.06 105 PRO A C 1
ATOM 844 O O . PRO A 1 105 ? 48.200 -15.101 -55.453 1.00 39.06 105 PRO A O 1
ATOM 847 N N . MET A 1 106 ? 47.266 -13.178 -56.159 1.00 45.28 106 MET A N 1
ATOM 848 C CA . MET A 1 106 ? 48.083 -13.001 -57.358 1.00 45.28 106 MET A CA 1
ATOM 849 C C . MET A 1 106 ? 49.420 -12.322 -56.999 1.00 45.28 106 MET A C 1
ATOM 851 O O . MET A 1 106 ? 49.430 -11.413 -56.164 1.00 45.28 106 MET A O 1
ATOM 855 N N . PRO A 1 107 ? 50.551 -12.705 -57.619 1.00 43.84 107 PRO A N 1
ATOM 856 C CA . PRO A 1 107 ? 51.800 -11.953 -57.506 1.00 43.84 107 PRO A CA 1
ATOM 857 C C . PRO A 1 107 ? 51.651 -10.527 -58.076 1.00 43.84 107 PRO A C 1
ATOM 859 O O . PRO A 1 107 ? 50.862 -10.309 -59.002 1.00 43.84 107 PRO A O 1
ATOM 862 N N . PRO A 1 108 ? 52.403 -9.541 -57.551 1.00 39.41 108 PRO A N 1
ATOM 863 C CA . PRO A 1 108 ? 52.269 -8.149 -57.961 1.00 39.41 108 PRO A CA 1
ATOM 864 C C . PRO A 1 108 ? 52.739 -7.985 -59.411 1.00 39.41 108 PRO A C 1
ATOM 866 O O . PRO A 1 108 ? 53.934 -8.073 -59.684 1.00 39.41 108 PRO A O 1
ATOM 869 N N . GLY A 1 109 ? 51.806 -7.749 -60.343 1.00 49.78 109 GLY A N 1
ATOM 870 C CA . GLY A 1 109 ? 52.175 -7.352 -61.706 1.00 49.78 109 GLY A CA 1
ATOM 871 C C . GLY A 1 109 ? 51.226 -7.650 -62.870 1.00 49.78 109 GLY A C 1
ATOM 872 O O . GLY A 1 109 ? 51.590 -7.289 -63.982 1.00 49.78 109 GLY A O 1
ATOM 873 N N . THR A 1 110 ? 50.042 -8.255 -62.698 1.00 40.97 110 THR A N 1
ATOM 874 C CA . THR A 1 110 ? 49.182 -8.566 -63.866 1.00 40.97 110 THR A CA 1
ATOM 875 C C . THR A 1 110 ? 47.753 -8.074 -63.673 1.00 40.97 110 THR A C 1
ATOM 877 O O . THR A 1 110 ? 47.028 -8.544 -62.804 1.00 40.97 110 THR A O 1
ATOM 880 N N . GLY A 1 111 ? 47.351 -7.093 -64.480 1.00 46.47 111 GLY A N 1
ATOM 881 C CA . GLY A 1 111 ? 45.959 -6.682 -64.604 1.00 46.47 111 GLY A CA 1
ATOM 882 C C . GLY A 1 111 ? 45.164 -7.669 -65.459 1.00 46.47 111 GLY A C 1
ATOM 883 O O . GLY A 1 111 ? 45.710 -8.241 -66.398 1.00 46.47 111 GLY A O 1
ATOM 884 N N . VAL A 1 112 ? 43.887 -7.838 -65.104 1.00 40.09 112 VAL A N 1
ATOM 885 C CA . VAL A 1 112 ? 42.678 -7.988 -65.946 1.00 40.09 112 VAL A CA 1
ATOM 886 C C . VAL A 1 112 ? 41.640 -8.815 -65.170 1.00 40.09 112 VAL A C 1
ATOM 888 O O . VAL A 1 112 ? 41.907 -9.918 -64.701 1.00 40.09 112 VAL A O 1
ATOM 891 N N . ILE A 1 113 ? 40.447 -8.235 -65.028 1.00 40.81 113 ILE A N 1
ATOM 892 C CA . ILE A 1 113 ? 39.241 -8.829 -64.442 1.00 40.81 113 ILE A CA 1
ATOM 893 C C . ILE A 1 113 ? 38.593 -9.731 -65.501 1.00 40.81 113 ILE A C 1
ATOM 895 O O . ILE A 1 113 ? 38.338 -9.258 -66.606 1.00 40.81 113 ILE A O 1
ATOM 899 N N . TYR A 1 114 ? 38.251 -10.975 -65.156 1.00 34.88 114 TYR A N 1
ATOM 900 C CA . TYR A 1 114 ? 37.295 -11.772 -65.931 1.00 34.88 114 TYR A CA 1
ATOM 901 C C . TYR A 1 114 ? 36.084 -12.118 -65.060 1.00 34.88 114 TYR A C 1
ATOM 903 O O . TYR A 1 114 ? 36.208 -12.820 -64.060 1.00 34.88 114 TYR A O 1
ATOM 911 N N . PHE A 1 115 ? 34.914 -11.617 -65.463 1.00 33.56 115 PHE A N 1
ATOM 912 C CA . PHE A 1 115 ? 33.617 -12.192 -65.117 1.00 33.56 115 PHE A CA 1
ATOM 913 C C . PHE A 1 115 ? 33.186 -13.054 -66.304 1.00 33.56 115 PHE A C 1
ATOM 915 O O . PHE A 1 115 ? 33.005 -12.524 -67.398 1.00 33.56 115 PHE A O 1
ATOM 922 N N . THR A 1 116 ? 32.988 -14.353 -66.102 1.00 32.47 116 THR A N 1
ATOM 923 C CA . THR A 1 116 ? 32.076 -15.127 -66.953 1.00 32.47 116 THR A CA 1
ATOM 924 C C . THR A 1 116 ? 30.815 -15.398 -66.149 1.00 32.47 116 THR A C 1
ATOM 926 O O . THR A 1 116 ? 30.860 -16.087 -65.133 1.00 32.47 116 THR A O 1
ATOM 929 N N . LEU A 1 117 ? 29.726 -14.762 -66.587 1.00 36.03 117 LEU A N 1
ATOM 930 C CA . LEU A 1 117 ? 28.355 -15.172 -66.307 1.00 36.03 117 LEU A CA 1
ATOM 931 C C . LEU A 1 117 ? 28.136 -16.514 -67.009 1.00 36.03 117 LEU A C 1
ATOM 933 O O . LEU A 1 117 ? 28.288 -16.565 -68.226 1.00 36.03 117 LEU A O 1
ATOM 937 N N . ASP A 1 118 ? 27.879 -17.557 -66.225 1.00 36.91 118 ASP A N 1
ATOM 938 C CA . ASP A 1 118 ? 26.800 -18.544 -66.398 1.00 36.91 118 ASP A CA 1
ATOM 939 C C . ASP A 1 118 ? 26.758 -19.470 -65.169 1.00 36.91 118 ASP A C 1
ATOM 941 O O . ASP A 1 118 ? 27.814 -20.043 -64.809 1.00 36.91 118 ASP A O 1
#

InterPro domains:
  IPR011004 Trimeric LpxA-like superfamily [SSF51161] (2-69)
  IPR050484 Transferase Hexapeptide/Carbonic Anhydrase [PTHR13061] (1-86)

Radius of gyration: 33.13 Å; chains: 1; bounding box: 64×37×81 Å

pLDDT: mean 79.7, std 21.93, range [32.47, 98.0]

Organism: Rickettsia montanensis (strain OSU 85-930) (NCBI:txid1105114)